Protein AF-F3GNE4-F1 (afdb_monomer_lite)

Organism: NCBI:txid629263

Sequence (69 aa):
RRIHIRSTGSDSAILWNPWIEKTARFTDMAADGWQRMVCVETANVLDDVVTLAPDQMHVLGVSIWSEAL

Radius of gyration: 16.1 Å; chains: 1; bounding box: 31×22×47 Å

pLDDT: mean 97.39, std 1.24, range [89.31, 98.5]

InterPro domains:
  IPR008183 Aldose 1-/Glucose-6-phosphate 1-epimerase [PF01263] (1-62)
  IPR011013 Galactose mutarotase-like domain superfamily [SSF74650] (1-64)
  IPR014718 Glycoside hydrolase-type carbohydrate-binding [G3DSA:2.70.98.10] (1-66)

Foldseek 3Di:
DDKDKDKDQWPDWDKDFCPQPSQVPDPPADNCNSVVDIDTDGDQDDVSDDDDDPPDDTDIDMDMDDDDD

Secondary structure (DSSP, 8-state):
-EEEEEEES-S-EEEE--HHHHHTT-SSS-TTGGGG--EEEE---TT------TT-----EEEEEEE--

Structure (mmCIF, N/CA/C/O backbone):
data_AF-F3GNE4-F1
#
_entry.id   AF-F3GNE4-F1
#
loop_
_atom_site.group_PDB
_atom_site.id
_atom_site.type_symbol
_atom_site.label_atom_id
_atom_site.label_alt_id
_atom_site.label_comp_id
_atom_site.label_asym_id
_atom_site.label_entity_id
_atom_site.label_seq_id
_atom_site.pdbx_PDB_ins_code
_atom_site.Cartn_x
_atom_site.Cartn_y
_atom_site.Cartn_z
_atom_site.occupancy
_atom_site.B_iso_or_equiv
_atom_site.auth_seq_id
_atom_site.auth_comp_id
_atom_site.auth_asym_id
_atom_site.auth_atom_id
_atom_site.pdbx_PDB_model_num
ATOM 1 N N . ARG A 1 1 ? -5.539 -7.506 -19.138 1.00 95.12 1 ARG A N 1
ATOM 2 C CA . ARG A 1 1 ? -6.047 -7.965 -17.822 1.00 95.12 1 ARG A CA 1
ATOM 3 C C . ARG A 1 1 ? -6.494 -6.764 -17.003 1.00 95.12 1 ARG A C 1
ATOM 5 O O . ARG A 1 1 ? -5.889 -5.708 -17.155 1.00 95.12 1 ARG A O 1
ATOM 12 N N . ARG A 1 2 ? -7.484 -6.935 -16.131 1.00 97.06 2 ARG A N 1
ATOM 13 C CA . ARG A 1 2 ? -7.853 -5.994 -15.066 1.00 97.06 2 ARG A CA 1
ATOM 14 C C . ARG A 1 2 ? -7.405 -6.580 -13.729 1.00 97.06 2 ARG A C 1
ATOM 16 O O . ARG A 1 2 ? -7.615 -7.766 -13.499 1.00 97.06 2 ARG A O 1
ATOM 23 N N . ILE A 1 3 ? -6.745 -5.782 -12.894 1.00 97.00 3 ILE A N 1
ATOM 24 C CA . ILE A 1 3 ? -6.390 -6.167 -11.522 1.00 97.00 3 ILE A CA 1
ATOM 25 C C . ILE A 1 3 ? -7.395 -5.506 -10.593 1.00 97.00 3 ILE A C 1
ATOM 27 O O . ILE A 1 3 ? -7.676 -4.319 -10.745 1.00 97.00 3 ILE A O 1
ATOM 31 N N . HIS A 1 4 ? -7.918 -6.274 -9.649 1.00 97.56 4 HIS A N 1
ATOM 32 C CA . HIS A 1 4 ? -8.824 -5.788 -8.624 1.00 97.56 4 HIS A CA 1
ATOM 33 C C . HIS A 1 4 ? -8.168 -5.928 -7.259 1.00 97.56 4 HIS A C 1
ATOM 35 O O . HIS A 1 4 ? -7.501 -6.925 -6.972 1.00 97.56 4 HIS A O 1
ATOM 41 N N . ILE A 1 5 ? -8.369 -4.912 -6.428 1.00 97.62 5 ILE A N 1
ATOM 42 C CA . ILE A 1 5 ? -7.859 -4.844 -5.064 1.00 97.62 5 ILE A CA 1
ATOM 43 C C . ILE A 1 5 ? -9.037 -4.437 -4.191 1.00 97.62 5 ILE A C 1
ATOM 45 O O . ILE A 1 5 ? -9.638 -3.387 -4.408 1.00 97.62 5 ILE A O 1
ATOM 49 N N . ARG A 1 6 ? -9.383 -5.286 -3.224 1.00 97.81 6 ARG A N 1
ATOM 50 C CA . ARG A 1 6 ? -10.393 -4.989 -2.209 1.00 97.81 6 ARG A CA 1
ATOM 51 C C . ARG A 1 6 ? -9.715 -4.917 -0.854 1.00 97.81 6 ARG A C 1
ATOM 53 O O . ARG A 1 6 ? -9.232 -5.940 -0.370 1.00 97.81 6 ARG A O 1
ATOM 60 N N . SER A 1 7 ? -9.700 -3.731 -0.263 1.00 97.81 7 SER A N 1
ATOM 61 C CA . SER A 1 7 ? -9.235 -3.487 1.099 1.00 97.81 7 SER A CA 1
ATOM 62 C C . SER A 1 7 ? -10.396 -3.516 2.097 1.00 97.81 7 SER A C 1
ATOM 64 O O . SER A 1 7 ? -11.549 -3.259 1.749 1.00 97.81 7 SER A O 1
ATOM 66 N N . THR A 1 8 ? -10.090 -3.858 3.346 1.00 98.19 8 THR A N 1
ATOM 67 C CA . THR A 1 8 ? -10.991 -3.753 4.500 1.00 98.19 8 THR A CA 1
ATOM 68 C C . THR A 1 8 ? -10.205 -3.269 5.711 1.00 98.19 8 THR A C 1
ATOM 70 O O . THR A 1 8 ? -9.033 -3.619 5.850 1.00 98.19 8 THR A O 1
ATOM 73 N N . GLY A 1 9 ? -10.852 -2.523 6.606 1.00 97.81 9 GLY A N 1
ATOM 74 C CA . GLY A 1 9 ? -10.215 -1.987 7.814 1.00 97.81 9 GLY A CA 1
ATOM 75 C C . GLY A 1 9 ? -9.475 -0.665 7.599 1.00 97.81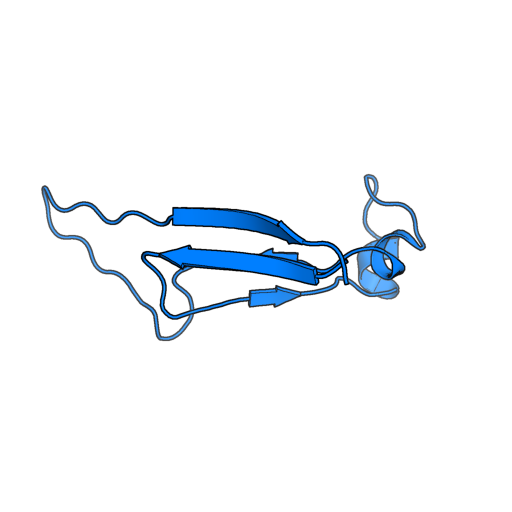 9 GLY A C 1
ATOM 76 O O . GLY A 1 9 ? -8.988 -0.090 8.554 1.00 97.81 9 GLY A O 1
ATOM 77 N N . SER A 1 10 ? -9.415 -0.133 6.382 1.00 97.88 10 SER A N 1
ATOM 78 C CA . SER A 1 10 ? -8.868 1.201 6.137 1.00 97.88 10 SER A CA 1
ATOM 79 C C . SER A 1 10 ? -9.715 1.944 5.120 1.00 97.88 10 SER A C 1
ATOM 81 O O . SER A 1 10 ? -10.200 1.342 4.157 1.00 97.88 10 SER A O 1
ATOM 83 N N . ASP A 1 11 ? -9.838 3.248 5.351 1.00 96.19 11 ASP A N 1
ATOM 84 C CA . ASP A 1 11 ? -10.493 4.217 4.474 1.00 96.19 11 ASP A CA 1
ATOM 85 C C . ASP A 1 11 ? -9.479 4.931 3.559 1.00 96.19 11 ASP A C 1
ATOM 87 O O . ASP A 1 11 ? -9.824 5.845 2.809 1.00 96.19 11 ASP A O 1
ATOM 91 N N . SER A 1 12 ? -8.219 4.491 3.588 1.00 97.00 12 SER A N 1
ATOM 92 C CA . SER A 1 12 ? -7.108 5.045 2.823 1.00 97.00 12 SER A CA 1
ATOM 93 C C . SER A 1 12 ? -6.529 4.037 1.830 1.00 97.00 12 SER A C 1
ATOM 95 O O . SER A 1 12 ? -6.503 2.823 2.045 1.00 97.00 12 SER A O 1
ATOM 97 N N . ALA A 1 13 ? -6.007 4.564 0.722 1.00 96.69 13 ALA A N 1
ATOM 98 C CA . ALA A 1 13 ? -5.219 3.816 -0.248 1.00 96.69 13 ALA A CA 1
ATOM 99 C C . ALA A 1 13 ? -4.009 4.648 -0.672 1.00 96.69 13 ALA A C 1
ATOM 101 O O . ALA A 1 13 ? -4.150 5.794 -1.103 1.00 96.69 13 ALA A O 1
ATOM 102 N N . ILE A 1 14 ? -2.817 4.064 -0.573 1.00 98.12 14 ILE A N 1
ATOM 103 C CA . ILE A 1 14 ? -1.578 4.722 -0.992 1.00 98.12 14 ILE A CA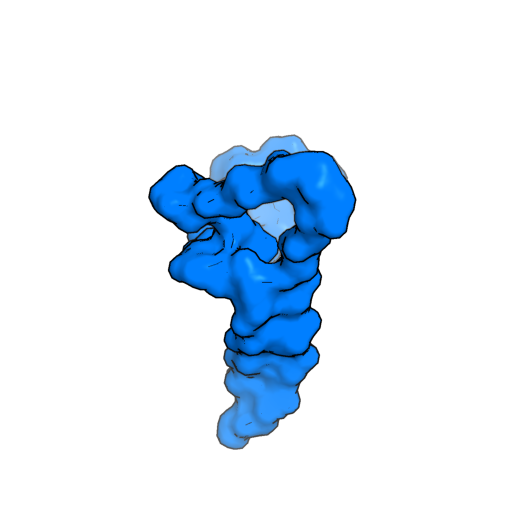 1
ATOM 104 C C . ILE A 1 14 ? -1.252 4.251 -2.403 1.00 98.12 14 ILE A C 1
ATOM 106 O O . ILE A 1 14 ? -1.142 3.050 -2.653 1.00 98.12 14 ILE A O 1
ATOM 110 N N . LEU A 1 15 ? -1.083 5.202 -3.319 1.00 97.75 15 LEU A N 1
ATOM 111 C CA . LEU A 1 15 ? -0.611 4.950 -4.674 1.00 97.75 15 LEU A CA 1
ATOM 112 C C . 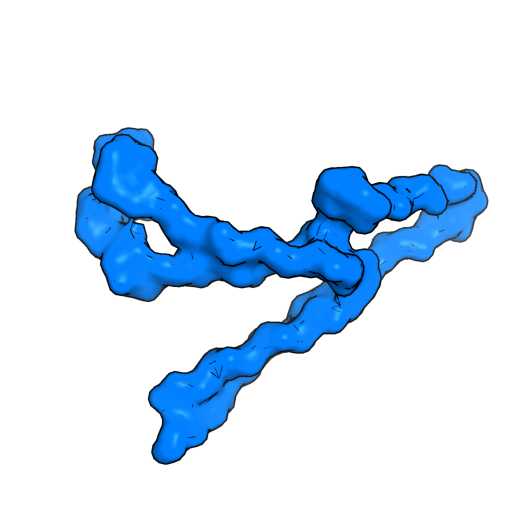LEU A 1 15 ? 0.816 5.468 -4.803 1.00 97.75 15 LEU A C 1
ATOM 114 O O . LEU A 1 15 ? 1.053 6.671 -4.679 1.00 97.75 15 LEU A O 1
ATOM 118 N N . TRP A 1 16 ? 1.765 4.573 -5.066 1.00 98.44 16 TRP A N 1
ATOM 119 C CA . TRP A 1 16 ? 3.172 4.953 -5.074 1.00 98.44 16 TRP A CA 1
ATOM 120 C C . TRP A 1 16 ? 3.995 4.278 -6.175 1.00 98.44 16 TRP A C 1
ATOM 122 O O . TRP A 1 16 ? 3.787 3.124 -6.549 1.00 98.44 16 TRP A O 1
ATOM 132 N N . ASN A 1 17 ? 4.966 5.029 -6.693 1.00 98.44 17 ASN A N 1
ATOM 133 C CA . ASN A 1 17 ? 6.005 4.557 -7.596 1.00 98.44 17 ASN A CA 1
ATOM 134 C C . ASN A 1 17 ? 7.306 5.336 -7.303 1.00 98.44 17 ASN A C 1
ATOM 136 O O . ASN A 1 17 ? 7.247 6.560 -7.156 1.00 98.44 17 ASN A O 1
ATOM 140 N N . PRO A 1 18 ? 8.476 4.672 -7.200 1.00 97.81 18 PRO A N 1
ATOM 141 C CA . PRO A 1 18 ? 9.734 5.337 -6.844 1.00 97.81 18 PRO A CA 1
ATOM 142 C C . PRO A 1 18 ? 10.272 6.275 -7.929 1.00 97.81 18 PRO A C 1
ATOM 144 O O . PRO A 1 18 ? 11.076 7.157 -7.628 1.00 97.81 18 PRO A O 1
ATOM 147 N N . TRP A 1 19 ? 9.850 6.092 -9.179 1.00 97.94 19 TRP A N 1
ATOM 148 C CA . TRP A 1 19 ? 10.397 6.783 -10.339 1.00 97.94 19 TRP A CA 1
ATOM 149 C C . TRP A 1 19 ? 11.925 6.643 -10.464 1.00 97.94 19 TRP A C 1
ATOM 151 O O . TRP A 1 19 ? 12.567 5.834 -9.791 1.00 97.94 19 TRP A O 1
ATOM 161 N N . ILE A 1 20 ? 12.522 7.413 -11.369 1.00 98.00 20 ILE A N 1
ATOM 162 C CA . ILE A 1 20 ? 13.907 7.235 -11.825 1.00 98.00 20 ILE A CA 1
ATOM 163 C C . ILE A 1 20 ? 14.924 7.428 -10.687 1.00 98.00 20 ILE A C 1
ATOM 165 O O . ILE A 1 20 ? 15.718 6.533 -10.399 1.00 98.00 20 ILE A O 1
ATOM 169 N N . GLU A 1 21 ? 14.902 8.582 -10.015 1.00 97.44 21 GLU A N 1
ATOM 170 C CA . GLU A 1 21 ? 15.962 8.965 -9.068 1.00 97.44 21 GLU A CA 1
ATOM 171 C C . GLU A 1 21 ? 15.990 8.114 -7.801 1.00 97.44 21 GLU A C 1
ATOM 173 O O . GLU A 1 21 ? 17.065 7.849 -7.258 1.00 97.44 21 GLU A O 1
ATOM 178 N N . LYS A 1 22 ? 14.817 7.700 -7.306 1.00 97.38 22 LYS A N 1
ATOM 179 C CA . LYS A 1 22 ? 14.734 6.875 -6.099 1.00 97.38 22 LYS A CA 1
ATOM 180 C C . LYS A 1 22 ? 15.088 5.425 -6.412 1.00 97.38 22 LYS A C 1
ATOM 182 O O . LYS A 1 22 ? 15.834 4.826 -5.644 1.00 97.38 22 LYS A O 1
ATOM 187 N N . THR A 1 23 ? 14.653 4.903 -7.563 1.00 98.06 23 THR A N 1
ATOM 188 C CA . THR A 1 23 ? 15.012 3.545 -8.013 1.00 98.06 23 THR A CA 1
ATOM 189 C C . THR A 1 23 ? 16.515 3.389 -8.208 1.00 98.06 23 THR A C 1
ATOM 191 O O . THR A 1 23 ? 17.072 2.373 -7.817 1.00 98.06 23 THR A O 1
ATOM 194 N N . ALA A 1 24 ? 17.200 4.416 -8.724 1.00 95.56 24 ALA A N 1
ATOM 195 C CA . ALA A 1 24 ? 18.654 4.396 -8.906 1.00 95.56 24 ALA A CA 1
ATOM 196 C C . ALA A 1 24 ? 19.453 4.189 -7.600 1.00 95.56 24 ALA A C 1
ATOM 198 O O . ALA A 1 24 ? 20.647 3.905 -7.652 1.00 95.56 24 ALA A O 1
ATOM 199 N N . ARG A 1 25 ? 18.814 4.348 -6.433 1.00 97.12 25 ARG A N 1
ATOM 200 C CA . ARG A 1 25 ? 19.424 4.161 -5.109 1.00 97.12 25 ARG A CA 1
ATOM 201 C C . ARG A 1 25 ? 19.103 2.800 -4.485 1.00 97.12 25 ARG A C 1
ATOM 203 O O . ARG A 1 25 ? 19.639 2.498 -3.423 1.00 97.12 25 ARG A O 1
ATOM 210 N N . PHE A 1 26 ? 18.224 2.004 -5.093 1.00 96.75 26 PHE A N 1
ATOM 211 C CA . PHE A 1 26 ? 17.850 0.683 -4.594 1.00 96.75 26 PHE A CA 1
ATOM 212 C C . PHE A 1 26 ? 18.824 -0.370 -5.118 1.00 96.75 26 PHE A C 1
ATOM 214 O O . PHE A 1 26 ? 19.053 -0.480 -6.318 1.00 96.75 26 PHE A O 1
ATOM 221 N N . THR A 1 27 ? 19.413 -1.151 -4.214 1.00 97.19 27 THR A N 1
ATOM 222 C CA . THR A 1 27 ? 20.355 -2.225 -4.575 1.00 97.19 27 THR A CA 1
ATOM 223 C C . THR A 1 27 ? 19.652 -3.521 -4.974 1.00 97.19 27 THR A C 1
ATOM 225 O O . THR A 1 27 ? 20.269 -4.410 -5.551 1.00 97.19 27 THR A O 1
ATOM 228 N N . ASP A 1 28 ? 18.368 -3.637 -4.652 1.00 96.81 28 ASP A N 1
ATOM 229 C CA . ASP A 1 28 ? 17.504 -4.803 -4.832 1.00 96.81 28 ASP A CA 1
ATOM 230 C C . ASP A 1 28 ? 16.437 -4.601 -5.924 1.00 96.81 28 ASP A C 1
ATOM 232 O O . ASP A 1 28 ? 15.577 -5.458 -6.129 1.00 96.81 28 ASP A O 1
ATOM 236 N N . MET A 1 29 ? 16.511 -3.497 -6.672 1.00 96.38 29 MET A N 1
ATOM 237 C CA . MET A 1 29 ? 15.609 -3.187 -7.777 1.00 96.38 29 MET A CA 1
ATOM 238 C C . MET A 1 29 ? 16.406 -2.841 -9.037 1.00 96.38 29 MET A C 1
ATOM 240 O O . MET A 1 29 ? 17.383 -2.099 -8.988 1.00 96.38 29 MET A O 1
ATOM 244 N N . ALA A 1 30 ? 15.979 -3.354 -10.195 1.00 97.00 30 ALA A N 1
ATOM 245 C CA . ALA A 1 30 ? 16.555 -2.946 -11.476 1.00 97.00 30 ALA A CA 1
ATOM 246 C C . ALA A 1 30 ? 16.342 -1.439 -11.713 1.00 97.00 30 ALA A C 1
ATOM 248 O O . ALA A 1 30 ? 15.286 -0.908 -11.370 1.00 97.00 30 ALA A O 1
ATOM 249 N N . ALA A 1 31 ? 17.301 -0.766 -12.360 1.00 96.06 31 ALA A N 1
ATOM 250 C CA . ALA A 1 31 ? 17.265 0.686 -12.588 1.00 96.06 31 ALA A CA 1
ATOM 251 C C . ALA A 1 31 ? 16.001 1.171 -13.331 1.00 96.06 31 ALA A C 1
ATOM 253 O O . ALA A 1 31 ? 15.528 2.285 -13.109 1.00 96.06 31 ALA A O 1
ATOM 254 N N . ASP A 1 32 ? 15.432 0.330 -14.197 1.00 97.19 32 ASP A N 1
ATOM 255 C CA . ASP A 1 32 ? 14.196 0.577 -14.945 1.00 97.19 32 ASP A CA 1
ATOM 256 C C . ASP A 1 32 ? 12.966 -0.132 -14.345 1.00 97.19 32 ASP A C 1
ATOM 258 O O . ASP A 1 32 ? 11.867 -0.056 -14.899 1.00 97.19 32 ASP A O 1
ATOM 262 N N . GLY A 1 33 ? 13.123 -0.821 -13.211 1.00 97.44 33 GLY A N 1
ATOM 263 C CA . GLY A 1 33 ? 12.083 -1.648 -12.600 1.00 97.44 33 GLY A CA 1
ATOM 264 C C . GLY A 1 33 ? 10.814 -0.866 -12.253 1.00 97.44 33 GLY A C 1
ATOM 265 O O . GLY A 1 33 ? 9.715 -1.419 -12.294 1.00 97.44 33 GLY A O 1
ATOM 266 N N . TRP A 1 34 ? 10.945 0.436 -11.983 1.00 97.94 34 TRP A N 1
ATOM 267 C CA . TRP A 1 34 ? 9.823 1.328 -11.694 1.00 97.94 34 TRP A CA 1
ATOM 268 C C . TRP A 1 34 ? 8.790 1.390 -12.825 1.00 97.94 34 TRP A C 1
ATOM 270 O O . TRP A 1 34 ? 7.615 1.603 -12.549 1.00 97.94 34 TRP A O 1
ATOM 280 N N . GLN A 1 35 ? 9.176 1.152 -14.082 1.00 98.31 35 GLN A N 1
ATOM 281 C CA . GLN A 1 35 ? 8.253 1.223 -15.226 1.00 98.31 35 GLN A CA 1
ATOM 282 C C . GLN A 1 35 ? 7.209 0.101 -15.230 1.00 98.31 35 GLN A C 1
ATOM 284 O O . GLN A 1 35 ? 6.193 0.190 -15.917 1.00 98.31 35 GLN A O 1
ATOM 289 N N . ARG A 1 36 ? 7.473 -0.986 -14.501 1.00 97.12 36 ARG A N 1
ATOM 290 C CA . ARG A 1 36 ? 6.690 -2.229 -14.547 1.00 97.12 36 ARG A CA 1
ATOM 291 C C . ARG A 1 36 ? 5.975 -2.524 -13.231 1.00 97.12 36 ARG A C 1
ATOM 293 O O . ARG A 1 36 ? 5.473 -3.631 -13.045 1.00 97.12 36 ARG A O 1
ATOM 300 N N . MET A 1 37 ? 5.916 -1.544 -12.330 1.00 97.12 37 MET A N 1
ATOM 301 C CA . MET A 1 37 ? 5.295 -1.690 -11.019 1.00 97.12 37 MET A CA 1
ATOM 302 C C . MET A 1 37 ? 4.499 -0.451 -10.613 1.00 97.12 37 MET A C 1
ATOM 304 O O . MET A 1 37 ? 4.776 0.672 -11.023 1.00 97.12 37 MET A O 1
ATOM 308 N N . VAL A 1 38 ? 3.525 -0.666 -9.742 1.00 97.69 38 VAL A N 1
ATOM 309 C CA . VAL A 1 38 ? 2.864 0.375 -8.958 1.00 97.69 38 VAL A CA 1
ATOM 310 C C . VAL A 1 38 ? 2.522 -0.241 -7.607 1.00 97.69 38 VAL A C 1
ATOM 312 O O . VAL A 1 38 ? 2.065 -1.383 -7.557 1.00 97.69 38 VAL A O 1
ATOM 315 N N . CYS A 1 39 ? 2.794 0.475 -6.522 1.00 98.06 39 CYS A N 1
ATOM 316 C CA . CYS A 1 39 ? 2.341 0.082 -5.199 1.00 98.06 39 CYS A CA 1
ATOM 317 C C . CYS A 1 39 ? 0.924 0.612 -5.003 1.00 98.06 39 CYS A C 1
ATOM 319 O O . CYS A 1 39 ? 0.665 1.795 -5.227 1.00 98.06 39 CYS A O 1
ATOM 321 N N . VAL A 1 40 ? 0.026 -0.282 -4.597 1.00 98.06 40 VAL A N 1
ATOM 322 C CA . VAL A 1 40 ? -1.305 0.053 -4.093 1.00 98.06 40 VAL A CA 1
ATOM 323 C C . VAL A 1 40 ? -1.387 -0.549 -2.700 1.00 98.06 40 VAL A C 1
ATOM 325 O O . VAL A 1 40 ? -1.472 -1.768 -2.556 1.00 98.06 40 VAL A O 1
ATOM 328 N N . GLU A 1 41 ? -1.274 0.293 -1.682 1.00 98.19 41 GLU A N 1
ATOM 329 C CA . GLU A 1 41 ? -1.061 -0.139 -0.299 1.00 98.19 41 GLU A CA 1
ATOM 330 C C . GLU A 1 41 ? -2.312 0.147 0.539 1.00 98.19 41 GLU A C 1
ATOM 332 O O . GLU A 1 41 ? -2.958 1.184 0.382 1.00 98.19 41 GLU A O 1
ATOM 337 N N . THR A 1 42 ? -2.664 -0.795 1.417 1.00 97.88 42 THR A N 1
ATOM 338 C CA . THR A 1 42 ? -3.778 -0.682 2.372 1.00 97.88 42 THR A CA 1
ATOM 339 C C . THR A 1 42 ? -3.213 -0.336 3.744 1.00 97.88 42 THR A C 1
ATOM 341 O O . THR A 1 42 ? -2.500 -1.157 4.321 1.00 97.88 42 THR A O 1
ATOM 344 N N . ALA A 1 43 ? -3.506 0.861 4.256 1.00 97.44 43 ALA A N 1
ATOM 345 C CA . ALA A 1 43 ? -2.990 1.326 5.542 1.00 97.44 43 ALA A CA 1
ATOM 346 C C . ALA A 1 43 ? -3.827 2.481 6.105 1.00 97.44 43 ALA A C 1
ATOM 348 O O . ALA A 1 43 ? -4.149 3.401 5.363 1.00 97.44 43 ALA A O 1
ATOM 349 N N . ASN A 1 44 ? -4.077 2.480 7.417 1.00 98.00 44 ASN A N 1
ATOM 350 C CA . ASN A 1 44 ? -4.632 3.621 8.152 1.00 98.00 44 ASN A CA 1
ATOM 351 C C . ASN A 1 44 ? -3.571 4.735 8.262 1.00 98.00 44 ASN A C 1
ATOM 353 O O . ASN A 1 44 ? -2.587 4.580 8.991 1.00 98.00 44 ASN A O 1
ATOM 357 N N . VAL A 1 45 ? -3.713 5.822 7.493 1.00 96.94 45 VAL A N 1
ATOM 358 C CA . VAL A 1 45 ? -2.741 6.932 7.424 1.00 96.94 45 VAL A CA 1
ATOM 359 C C . VAL A 1 45 ? -3.424 8.299 7.404 1.00 96.94 45 VAL A C 1
ATOM 361 O O . VAL A 1 45 ? -4.580 8.426 7.010 1.00 96.94 45 VAL A O 1
ATOM 364 N N . LEU A 1 46 ? -2.671 9.346 7.762 1.00 95.81 46 LEU A N 1
ATOM 365 C CA . LEU A 1 46 ? -3.166 10.725 7.853 1.00 95.81 46 LEU A CA 1
ATOM 366 C C . LEU A 1 46 ? -4.376 10.811 8.791 1.00 95.81 46 LEU A C 1
ATOM 368 O O . LEU A 1 46 ? -4.208 10.573 9.980 1.00 95.81 46 LEU A O 1
ATOM 372 N N . ASP A 1 47 ? -5.556 11.137 8.267 1.00 96.69 47 ASP A N 1
ATOM 373 C CA . ASP A 1 47 ? -6.785 11.294 9.046 1.00 96.69 47 ASP A CA 1
ATOM 374 C C . ASP A 1 47 ? -7.509 9.958 9.301 1.00 96.69 47 ASP A C 1
ATOM 376 O O . ASP A 1 47 ? -8.366 9.884 10.181 1.00 96.69 47 ASP A O 1
ATOM 380 N N . ASP A 1 48 ? -7.147 8.886 8.585 1.00 97.12 48 ASP A N 1
ATOM 381 C CA . ASP A 1 48 ? -7.602 7.517 8.856 1.00 97.12 48 ASP A CA 1
ATOM 382 C C . ASP A 1 48 ? -6.811 6.962 10.050 1.00 97.12 48 ASP A C 1
ATOM 384 O O . ASP A 1 48 ? -5.942 6.111 9.904 1.00 97.12 48 ASP A O 1
ATOM 388 N N . VAL A 1 49 ? -7.027 7.535 11.238 1.00 96.38 49 VAL A N 1
ATOM 389 C CA . VAL A 1 49 ? -6.374 7.133 12.492 1.00 96.38 49 VAL A CA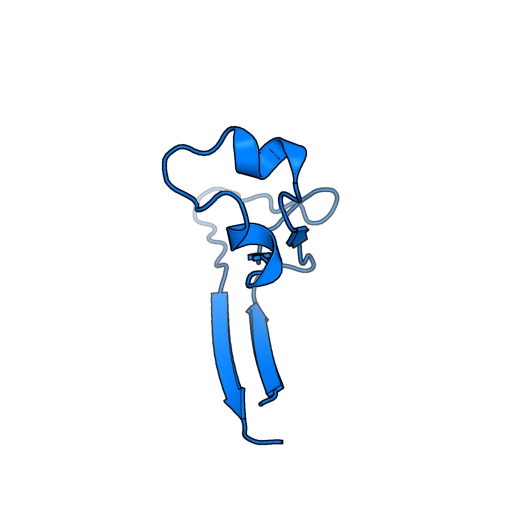 1
ATOM 390 C C . VAL A 1 49 ? -7.233 6.109 13.222 1.00 96.38 49 VAL A C 1
ATOM 392 O O . VAL A 1 49 ? -8.403 6.349 13.511 1.00 96.38 49 VAL A O 1
ATOM 395 N N . VAL A 1 50 ? -6.611 5.009 13.647 1.00 97.19 50 VAL A N 1
ATOM 396 C CA . VAL A 1 50 ? -7.239 4.008 14.518 1.00 97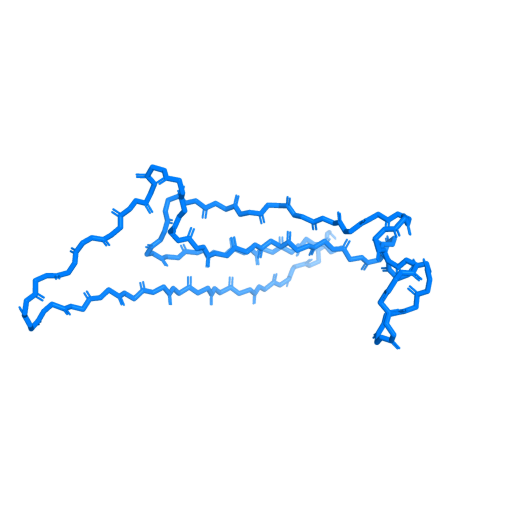.19 50 VAL A CA 1
ATOM 397 C C . VAL A 1 50 ? -6.657 4.105 15.929 1.00 97.19 50 VAL A C 1
ATOM 399 O O . VAL A 1 50 ? -5.449 3.995 16.123 1.00 97.19 50 VAL A O 1
ATOM 402 N N . THR A 1 51 ? -7.520 4.279 16.932 1.00 97.19 51 THR A N 1
ATOM 403 C CA . THR A 1 51 ? -7.155 4.229 18.359 1.00 97.19 51 THR A CA 1
ATOM 404 C C . THR A 1 51 ? -7.724 2.960 18.984 1.00 97.19 51 THR A C 1
ATOM 406 O O . THR A 1 51 ? -8.921 2.712 18.871 1.00 97.19 51 THR A O 1
ATOM 409 N N . LEU A 1 52 ? -6.881 2.173 19.656 1.00 97.88 52 LEU A N 1
ATOM 410 C CA . LEU A 1 52 ? -7.279 0.938 20.335 1.00 97.88 52 LEU A CA 1
ATOM 411 C C . LEU A 1 52 ? -7.169 1.090 21.853 1.00 97.88 52 LEU A C 1
ATOM 413 O O . LEU A 1 52 ? -6.102 1.411 22.376 1.00 97.88 52 LEU A O 1
ATOM 417 N N . ALA A 1 53 ? -8.269 0.836 22.556 1.00 98.06 53 ALA A N 1
ATOM 418 C CA . ALA A 1 53 ? -8.279 0.664 24.007 1.00 98.06 53 ALA A CA 1
ATOM 419 C C . ALA A 1 53 ? -7.794 -0.754 24.396 1.00 98.06 53 ALA A C 1
ATOM 421 O O . ALA A 1 53 ? -7.676 -1.618 23.520 1.00 98.06 53 ALA A O 1
ATOM 422 N N . PRO A 1 54 ? -7.532 -1.034 25.690 1.00 98.50 54 PRO A N 1
ATOM 423 C CA . PRO A 1 54 ? -7.277 -2.397 26.150 1.00 98.50 54 PRO A CA 1
ATOM 424 C C . PRO A 1 54 ? -8.340 -3.380 25.642 1.00 98.50 54 PRO A C 1
ATOM 426 O O . PRO A 1 54 ? -9.520 -3.040 25.557 1.00 98.50 54 PRO A O 1
ATOM 429 N N . ASP A 1 55 ? -7.891 -4.578 25.270 1.00 98.31 55 ASP A N 1
ATOM 430 C CA . ASP A 1 55 ? -8.702 -5.678 24.729 1.00 98.31 55 ASP A CA 1
ATOM 431 C C . ASP A 1 55 ? -9.393 -5.413 23.375 1.00 98.31 55 ASP A C 1
ATOM 433 O O . ASP A 1 55 ? -10.110 -6.280 22.869 1.00 98.31 55 ASP A O 1
ATOM 437 N N . GLN A 1 56 ? -9.156 -4.263 22.733 1.00 98.38 56 GLN A N 1
ATOM 438 C CA . GLN A 1 56 ? -9.623 -4.014 21.369 1.00 98.38 56 GLN A CA 1
ATOM 439 C C . GLN A 1 56 ? -8.644 -4.530 20.310 1.00 98.38 56 GLN A C 1
ATOM 441 O O . GLN A 1 56 ? -7.430 -4.582 20.503 1.00 98.38 56 GLN A O 1
ATOM 446 N N . MET A 1 57 ? -9.195 -4.866 19.143 1.00 98.06 57 MET A N 1
ATOM 447 C CA . MET A 1 57 ? -8.453 -5.316 17.970 1.00 98.06 57 MET A CA 1
ATOM 448 C C . MET A 1 57 ? -8.916 -4.542 16.740 1.00 98.06 57 MET A C 1
ATOM 450 O O . MET A 1 57 ? -10.106 -4.287 16.563 1.00 98.06 57 MET A O 1
ATOM 454 N N . HIS A 1 58 ? -7.967 -4.228 15.866 1.00 97.94 58 HIS A N 1
ATOM 455 C CA . HIS A 1 58 ? -8.233 -3.742 14.523 1.00 97.94 58 HIS A CA 1
ATOM 456 C C . HIS A 1 58 ? -7.563 -4.665 13.507 1.00 97.94 58 HIS A C 1
ATOM 458 O O . HIS A 1 58 ? -6.465 -5.165 13.752 1.00 97.94 58 HIS A O 1
ATOM 464 N N . VAL A 1 59 ? -8.232 -4.909 12.382 1.00 98.19 59 VAL A N 1
ATOM 465 C CA . VAL A 1 59 ? -7.758 -5.824 11.344 1.00 98.19 59 VAL A CA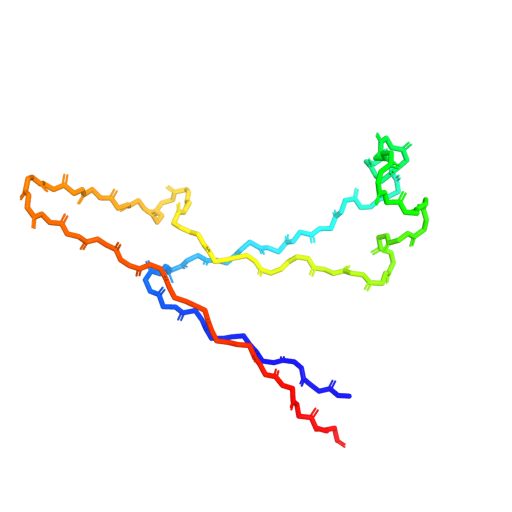 1
ATOM 466 C C . VAL A 1 59 ? -7.775 -5.107 10.008 1.00 98.19 59 VAL A C 1
ATOM 468 O O . VAL A 1 59 ? -8.831 -4.685 9.541 1.00 98.19 59 VAL A O 1
ATOM 471 N N . LEU A 1 60 ? -6.607 -5.062 9.372 1.00 98.12 60 LEU A N 1
ATOM 472 C CA . LEU A 1 60 ? -6.471 -4.712 7.967 1.00 98.12 60 LEU A CA 1
ATOM 473 C C . LEU A 1 60 ? -6.507 -5.981 7.123 1.00 98.12 60 LEU A C 1
ATOM 475 O O . LEU A 1 60 ? -5.852 -6.976 7.436 1.00 98.12 60 LEU A O 1
ATOM 479 N N . GLY A 1 61 ? -7.279 -5.941 6.044 1.00 98.12 61 GLY A N 1
ATOM 480 C CA . GLY A 1 61 ? -7.423 -7.048 5.109 1.00 98.12 61 GLY A CA 1
ATOM 481 C C . GLY A 1 61 ? -7.287 -6.570 3.674 1.00 98.12 61 GLY A C 1
ATOM 482 O O . GLY A 1 61 ? -7.744 -5.483 3.327 1.00 98.12 61 GLY A O 1
ATOM 483 N N . VAL A 1 62 ? -6.676 -7.400 2.830 1.00 98.31 62 VAL A N 1
ATOM 484 C CA . VAL A 1 62 ? -6.594 -7.162 1.389 1.00 98.31 62 VAL A CA 1
ATOM 485 C C . VAL A 1 62 ? -6.881 -8.453 0.629 1.00 98.31 62 VAL A C 1
ATOM 487 O O . VAL A 1 62 ? -6.411 -9.531 0.985 1.00 98.31 62 VAL A O 1
ATOM 490 N N . SER A 1 63 ? -7.688 -8.355 -0.421 1.00 98.38 63 SER A N 1
ATOM 491 C CA . SER A 1 63 ? -7.907 -9.416 -1.403 1.00 98.38 63 SER A CA 1
ATOM 492 C C . SER A 1 63 ? -7.525 -8.896 -2.782 1.00 98.38 63 SER A C 1
ATOM 494 O O . SER A 1 63 ? -7.965 -7.815 -3.175 1.00 98.38 63 SER A O 1
ATOM 496 N N . ILE A 1 64 ? -6.712 -9.663 -3.510 1.00 98.19 64 ILE A N 1
ATOM 497 C CA . ILE A 1 64 ? -6.174 -9.279 -4.819 1.00 98.19 64 ILE A CA 1
ATOM 498 C C . ILE A 1 64 ? -6.506 -10.379 -5.821 1.00 98.19 64 ILE A C 1
ATOM 500 O O . ILE A 1 64 ? -6.238 -11.553 -5.567 1.00 98.19 64 ILE A O 1
ATOM 504 N N . TRP A 1 65 ? -7.077 -10.003 -6.963 1.00 98.25 65 TRP A N 1
ATOM 505 C CA . TRP A 1 65 ? -7.361 -10.935 -8.053 1.00 98.25 65 TRP A CA 1
ATOM 506 C C . TRP A 1 65 ? -7.230 -10.256 -9.417 1.00 98.25 65 TRP A C 1
ATOM 508 O O . TRP A 1 65 ? -7.066 -9.038 -9.524 1.00 98.25 65 TRP A O 1
ATOM 518 N N . SER A 1 66 ? -7.263 -11.056 -10.482 1.00 98.12 66 SER A N 1
ATOM 519 C CA . SER A 1 66 ? -7.163 -10.566 -11.855 1.00 98.12 66 SER A CA 1
ATOM 520 C C . SER A 1 66 ? -8.208 -11.194 -12.761 1.00 98.12 66 SER A C 1
ATOM 522 O O . SER A 1 66 ? -8.466 -12.390 -12.662 1.00 98.12 66 SER A O 1
ATOM 524 N N . GLU A 1 67 ? -8.713 -10.410 -13.704 1.00 97.88 67 GLU A N 1
ATOM 525 C CA . GLU A 1 67 ? -9.656 -10.840 -14.737 1.00 97.88 67 GLU A CA 1
ATOM 526 C C . GLU A 1 67 ? -9.080 -10.554 -16.135 1.00 97.88 67 GLU A C 1
ATOM 528 O O . GLU A 1 67 ? -8.271 -9.631 -16.329 1.00 97.88 67 GLU A O 1
ATOM 533 N N . ALA A 1 68 ? -9.470 -11.359 -17.127 1.00 96.06 68 ALA A N 1
ATOM 534 C CA . ALA A 1 68 ? -9.202 -11.047 -18.531 1.00 96.06 68 ALA A CA 1
ATOM 535 C C . ALA A 1 68 ? -9.924 -9.744 -18.930 1.00 96.06 68 ALA A C 1
ATOM 537 O O . ALA A 1 68 ? -10.888 -9.347 -18.278 1.00 96.06 68 ALA A O 1
ATOM 538 N N . LEU A 1 69 ? -9.404 -9.050 -19.949 1.00 89.31 69 LEU A N 1
ATOM 539 C CA . LEU A 1 69 ? -10.108 -7.908 -20.548 1.00 89.31 69 LEU A CA 1
ATOM 540 C C . LEU A 1 69 ? -10.999 -8.402 -21.681 1.00 89.31 69 LEU A C 1
ATOM 542 O O . LEU A 1 69 ? -10.528 -9.324 -22.385 1.00 89.31 69 LEU A O 1
#